Protein AF-A0A819AYQ6-F1 (afdb_monomer_lite)

Secondary structure (DSSP, 8-state):
--TTTTHHHH-----HHHHT-HHHHHHHHHTT------S---TTS-EEEEE-S--TT-HHHIIIIISSTT-HHHHSTT-EEEEEE-GGGGSSHHHHHHHHHHT-EE-SHHHHHHHHSSTT-S-EEEEEE---SPPPP----SS--HHHHHHHHHHHHHHHHHHHHHHGGGGT-TTPPP---

Radius of gyration: 17.58 Å; chains: 1; bounding box: 39×41×49 Å

Structure (mmCIF, N/CA/C/O backbone):
data_AF-A0A819AYQ6-F1
#
_entry.id   AF-A0A819AYQ6-F1
#
loop_
_atom_site.group_PDB
_atom_site.id
_atom_site.type_symbol
_atom_site.label_atom_id
_atom_site.label_alt_id
_atom_site.label_comp_id
_atom_site.label_asym_id
_atom_site.label_entity_id
_atom_site.label_seq_id
_atom_site.pdbx_PDB_ins_code
_atom_site.Cartn_x
_atom_site.Cartn_y
_atom_site.Cartn_z
_atom_site.occupancy
_atom_site.B_iso_or_equiv
_atom_site.auth_seq_id
_atom_site.auth_comp_id
_atom_site.auth_asym_id
_atom_site.auth_atom_id
_atom_site.pdbx_PDB_model_num
ATOM 1 N N . MET A 1 1 ? 21.858 -0.4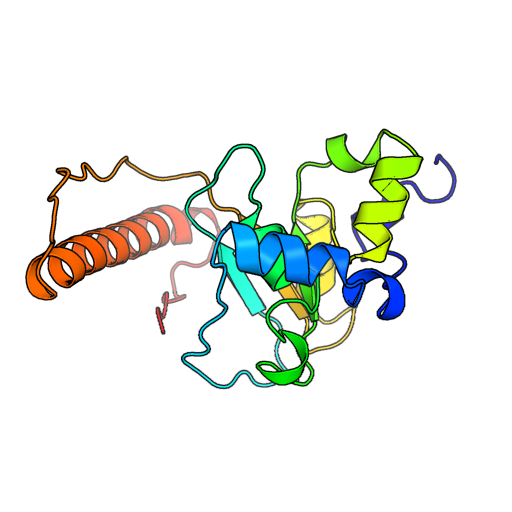97 -13.873 1.00 58.59 1 MET A N 1
ATOM 2 C CA . MET A 1 1 ? 21.283 0.725 -13.276 1.00 58.59 1 MET A CA 1
ATOM 3 C C . MET A 1 1 ? 21.001 1.820 -14.306 1.00 58.59 1 MET A C 1
ATOM 5 O O . MET A 1 1 ? 19.911 2.360 -14.274 1.00 58.59 1 MET A O 1
ATOM 9 N N . TYR A 1 2 ? 21.902 2.125 -15.256 1.00 60.34 2 TYR A N 1
ATOM 10 C CA . TYR A 1 2 ? 21.609 3.118 -16.313 1.00 60.34 2 TYR A CA 1
ATOM 11 C C . TYR A 1 2 ? 20.626 2.602 -17.386 1.00 60.34 2 TYR A C 1
ATOM 13 O O . TYR A 1 2 ? 19.772 3.347 -17.853 1.00 60.34 2 TYR A O 1
ATOM 21 N N . ILE A 1 3 ? 20.716 1.308 -17.726 1.00 66.00 3 ILE A N 1
ATOM 22 C CA . ILE A 1 3 ? 19.913 0.660 -18.782 1.00 66.00 3 ILE A CA 1
ATOM 23 C C . ILE A 1 3 ? 18.424 0.532 -18.406 1.00 66.00 3 ILE A C 1
ATOM 25 O O . ILE A 1 3 ? 17.574 0.588 -19.285 1.00 66.00 3 ILE A O 1
ATOM 29 N N . ASP A 1 4 ? 18.086 0.415 -17.116 1.00 79.31 4 ASP A N 1
ATOM 30 C CA . ASP A 1 4 ? 16.704 0.217 -16.642 1.00 79.31 4 ASP A CA 1
ATOM 31 C C . ASP A 1 4 ? 16.285 1.264 -15.583 1.00 79.31 4 ASP A C 1
ATOM 33 O O . ASP A 1 4 ? 15.459 1.022 -14.703 1.00 79.31 4 ASP A O 1
ATOM 37 N N . ARG A 1 5 ? 16.845 2.478 -15.664 1.00 74.25 5 ARG A N 1
ATOM 38 C CA . ARG A 1 5 ? 16.583 3.563 -14.696 1.00 74.25 5 ARG A CA 1
ATOM 39 C C . ARG A 1 5 ? 15.096 3.907 -14.517 1.00 74.25 5 ARG A C 1
ATOM 41 O O . ARG A 1 5 ? 14.712 4.417 -13.474 1.00 74.25 5 ARG A O 1
ATOM 48 N N . TYR A 1 6 ? 14.276 3.600 -15.521 1.00 81.81 6 TYR A N 1
ATOM 49 C CA . TYR A 1 6 ? 12.834 3.846 -15.532 1.00 81.81 6 TYR A CA 1
ATOM 50 C C . TYR A 1 6 ? 11.995 2.686 -14.980 1.00 81.81 6 TYR A C 1
ATOM 52 O O . TYR A 1 6 ? 10.796 2.856 -14.784 1.00 81.81 6 TYR A O 1
ATOM 60 N N . THR A 1 7 ? 12.589 1.523 -14.690 1.00 86.38 7 THR A N 1
ATOM 61 C CA . THR A 1 7 ? 11.863 0.366 -14.135 1.00 86.38 7 THR A CA 1
ATOM 62 C C . THR A 1 7 ? 11.066 0.699 -12.867 1.00 86.38 7 THR A C 1
ATOM 64 O O . THR A 1 7 ? 9.914 0.280 -12.791 1.00 86.38 7 THR A O 1
ATOM 67 N N . PRO A 1 8 ? 11.580 1.496 -11.903 1.00 88.75 8 PRO A N 1
ATOM 68 C CA . PRO A 1 8 ? 10.805 1.861 -10.716 1.00 88.75 8 PRO A CA 1
ATOM 69 C C . PRO A 1 8 ? 9.523 2.645 -11.006 1.00 88.75 8 PRO A C 1
ATOM 71 O O . PRO A 1 8 ? 8.642 2.689 -10.158 1.00 88.75 8 PRO A O 1
ATOM 74 N N . VAL A 1 9 ? 9.410 3.278 -12.175 1.00 90.12 9 VAL A N 1
ATOM 75 C CA . VAL A 1 9 ? 8.248 4.098 -12.543 1.00 90.12 9 VAL A CA 1
ATOM 76 C C . VAL A 1 9 ? 7.129 3.255 -13.163 1.00 90.12 9 VAL A C 1
ATOM 78 O O . VAL A 1 9 ? 5.969 3.638 -13.117 1.00 90.12 9 VAL A O 1
ATOM 81 N N . ARG A 1 10 ? 7.446 2.083 -13.725 1.00 87.44 10 ARG A N 1
ATOM 82 C CA . ARG A 1 10 ? 6.497 1.278 -14.516 1.00 87.44 10 ARG A CA 1
ATOM 83 C C . ARG A 1 10 ? 6.132 -0.071 -13.898 1.00 87.44 10 ARG A C 1
ATOM 85 O O . ARG A 1 10 ? 5.523 -0.903 -14.566 1.00 87.44 10 ARG A O 1
ATOM 92 N N . GLY A 1 11 ? 6.508 -0.308 -12.648 1.00 75.12 11 GLY A N 1
ATOM 93 C CA . GLY A 1 11 ? 6.370 -1.629 -12.041 1.00 75.12 11 GLY A CA 1
ATOM 94 C C . GLY A 1 11 ? 7.497 -2.553 -12.470 1.00 75.12 11 GLY A C 1
ATOM 95 O O . GLY A 1 11 ? 7.799 -2.713 -13.652 1.00 75.12 11 GLY A O 1
ATOM 96 N N . GLY A 1 12 ? 8.169 -3.115 -11.470 1.00 75.19 12 GLY A N 1
ATOM 97 C CA . GLY A 1 12 ? 9.360 -3.928 -11.653 1.00 75.19 12 GLY A CA 1
ATOM 98 C C . GLY A 1 12 ? 9.097 -5.429 -11.769 1.00 75.19 12 GLY A C 1
ATOM 99 O O . GLY A 1 12 ? 8.097 -5.899 -12.309 1.00 75.19 12 GLY A O 1
ATOM 100 N N . ARG A 1 13 ? 10.065 -6.197 -11.265 1.00 82.56 13 ARG A N 1
ATOM 101 C CA . ARG A 1 13 ? 10.210 -7.649 -11.434 1.00 82.56 13 ARG A CA 1
ATOM 102 C C . ARG A 1 13 ? 9.377 -8.447 -10.429 1.00 82.56 13 ARG A C 1
ATOM 104 O O . ARG A 1 13 ? 9.932 -9.236 -9.670 1.00 82.56 13 ARG A O 1
ATOM 111 N N . TRP A 1 14 ? 8.065 -8.232 -10.427 1.00 89.94 14 TRP A N 1
ATOM 112 C CA . TRP A 1 14 ? 7.124 -8.892 -9.517 1.00 89.94 14 TRP A CA 1
ATOM 113 C C . TRP A 1 14 ? 7.433 -10.384 -9.302 1.00 89.94 14 TRP A C 1
ATOM 115 O O . TRP A 1 14 ? 7.494 -11.161 -10.258 1.00 89.94 14 TRP A O 1
ATOM 125 N N . SER A 1 15 ? 7.612 -10.789 -8.042 1.00 94.56 15 SER A N 1
ATOM 126 C CA . SER A 1 15 ? 7.989 -12.152 -7.666 1.00 94.56 15 SER A CA 1
ATOM 127 C C . SER A 1 15 ? 7.116 -12.688 -6.537 1.00 94.56 15 SER A C 1
ATOM 129 O O . SER A 1 15 ? 7.381 -12.460 -5.355 1.00 94.56 15 SER A O 1
ATOM 131 N N . ASP A 1 16 ? 6.112 -13.497 -6.884 1.00 93.50 16 ASP A N 1
ATOM 132 C CA . ASP A 1 16 ? 5.221 -14.118 -5.893 1.00 93.50 16 ASP A CA 1
ATOM 133 C C . ASP A 1 16 ? 5.974 -14.985 -4.879 1.00 93.50 16 ASP A C 1
ATOM 135 O O . ASP A 1 16 ? 5.594 -15.061 -3.711 1.00 93.50 16 ASP A O 1
ATOM 139 N N . ARG A 1 17 ? 7.086 -15.603 -5.292 1.00 95.31 17 ARG A N 1
ATOM 140 C CA . ARG A 1 17 ? 7.924 -16.401 -4.392 1.00 95.31 17 ARG A CA 1
ATOM 141 C C . ARG A 1 17 ? 8.542 -15.545 -3.288 1.00 95.31 17 ARG A C 1
ATOM 143 O O . ARG A 1 17 ? 8.541 -15.966 -2.135 1.00 95.31 17 ARG A O 1
ATOM 150 N N . LEU A 1 18 ? 9.074 -14.368 -3.629 1.00 95.50 18 LEU A N 1
ATOM 151 C CA . LEU A 1 18 ? 9.678 -13.473 -2.639 1.00 95.50 18 LEU A CA 1
ATOM 152 C C . LEU A 1 18 ? 8.620 -12.881 -1.710 1.00 95.50 18 LEU A C 1
ATOM 154 O O . LEU A 1 18 ? 8.851 -12.801 -0.506 1.00 95.50 18 LEU A O 1
ATOM 158 N N . ARG A 1 19 ? 7.439 -12.553 -2.239 1.00 96.06 19 ARG A N 1
ATOM 159 C CA . ARG A 1 19 ? 6.309 -12.032 -1.455 1.00 96.06 19 ARG A CA 1
ATOM 160 C C . ARG A 1 19 ? 5.748 -13.048 -0.448 1.00 96.06 19 ARG A C 1
ATOM 162 O O . ARG A 1 19 ? 5.170 -12.640 0.554 1.00 96.06 19 ARG A O 1
ATOM 169 N N . ARG A 1 20 ? 5.945 -14.355 -0.671 1.00 97.06 20 ARG A N 1
ATOM 170 C CA . ARG A 1 20 ? 5.463 -15.461 0.189 1.00 97.06 20 ARG A CA 1
ATOM 171 C C . ARG A 1 20 ? 6.516 -16.040 1.149 1.00 97.06 20 ARG A C 1
ATOM 173 O O . ARG A 1 20 ? 6.277 -17.087 1.745 1.00 97.06 20 ARG A O 1
ATOM 180 N N . LEU A 1 21 ? 7.686 -15.412 1.302 1.00 97.44 21 LEU A N 1
ATOM 181 C CA . LEU A 1 21 ? 8.705 -15.900 2.240 1.00 97.44 21 LEU A CA 1
ATOM 182 C C . LEU A 1 21 ? 8.208 -15.864 3.695 1.00 97.44 21 LEU A C 1
ATOM 184 O O . LEU A 1 21 ? 7.598 -14.892 4.133 1.00 97.44 21 LEU A O 1
ATOM 188 N N . SER A 1 22 ? 8.549 -16.898 4.469 1.00 96.94 22 SER A N 1
ATOM 189 C CA . SER A 1 22 ? 8.114 -17.059 5.867 1.00 96.94 22 SER A CA 1
ATOM 190 C C . SER A 1 22 ? 8.598 -15.950 6.804 1.00 96.94 22 SER A C 1
ATOM 192 O O . SER A 1 22 ? 7.954 -15.683 7.818 1.00 96.94 22 SER A O 1
ATOM 194 N N . ILE A 1 23 ? 9.695 -15.267 6.458 1.00 96.31 23 ILE A N 1
ATOM 195 C CA . ILE A 1 23 ? 10.196 -14.107 7.207 1.00 96.31 23 ILE A CA 1
ATOM 196 C C . ILE A 1 23 ? 9.121 -13.018 7.345 1.00 96.31 23 ILE A C 1
ATOM 198 O O . ILE A 1 23 ? 9.005 -12.411 8.406 1.00 96.31 23 ILE A O 1
ATOM 202 N N . TRP A 1 24 ? 8.271 -12.827 6.331 1.00 96.25 24 TRP A N 1
ATOM 203 C CA . TRP A 1 24 ? 7.199 -11.833 6.376 1.00 96.25 24 TRP A CA 1
ATOM 204 C C . TRP A 1 24 ? 6.101 -12.218 7.365 1.00 96.25 24 TRP A C 1
ATOM 206 O O . TRP A 1 24 ? 5.622 -11.366 8.106 1.00 96.25 24 TRP A O 1
ATOM 216 N N . THR A 1 25 ? 5.760 -13.506 7.453 1.00 95.38 25 THR A N 1
ATOM 217 C CA . THR A 1 25 ? 4.821 -14.021 8.461 1.00 95.38 25 THR A CA 1
ATOM 218 C C . THR A 1 25 ? 5.370 -13.845 9.877 1.00 95.38 25 THR A C 1
ATOM 220 O O . THR A 1 25 ? 4.626 -13.461 10.775 1.00 95.38 25 THR A O 1
ATOM 223 N N . ILE A 1 26 ? 6.676 -14.057 10.084 1.00 96.44 26 ILE A N 1
ATOM 224 C CA . ILE A 1 26 ? 7.326 -13.814 11.383 1.00 96.44 26 ILE A CA 1
ATOM 225 C C . ILE A 1 26 ? 7.195 -12.337 11.778 1.00 96.44 26 ILE A C 1
ATOM 227 O O . ILE A 1 26 ? 6.768 -12.041 12.893 1.00 96.44 26 ILE A O 1
ATOM 231 N N . VAL A 1 27 ? 7.503 -11.412 10.862 1.00 94.75 27 VAL A N 1
ATOM 232 C CA . VAL A 1 27 ? 7.378 -9.965 11.111 1.00 94.75 27 VAL A CA 1
ATOM 233 C C . VAL A 1 27 ? 5.921 -9.570 11.374 1.00 94.75 27 VAL A C 1
ATOM 235 O O . VAL A 1 27 ? 5.655 -8.824 12.316 1.00 94.75 27 VAL A O 1
ATOM 238 N N . SER A 1 28 ? 4.976 -10.105 10.595 1.00 94.94 28 SER A N 1
ATOM 239 C CA . SER A 1 28 ? 3.541 -9.855 10.775 1.00 94.94 28 SER A CA 1
ATOM 240 C C . SER A 1 28 ? 3.053 -10.292 12.156 1.00 94.94 28 SER A C 1
ATOM 242 O O . SER A 1 28 ? 2.308 -9.557 12.796 1.00 94.94 28 SER A O 1
ATOM 244 N N . ASN A 1 29 ? 3.505 -11.450 12.643 1.00 95.06 29 ASN A N 1
ATOM 245 C CA . ASN A 1 29 ? 3.136 -11.964 13.962 1.00 95.06 29 ASN A CA 1
ATOM 246 C C . ASN A 1 29 ? 3.808 -11.196 15.108 1.00 95.06 29 ASN A C 1
ATOM 248 O O . ASN A 1 29 ? 3.213 -11.060 16.173 1.00 95.06 29 ASN A O 1
ATOM 252 N N . TYR A 1 30 ? 5.033 -10.700 14.902 1.00 94.06 30 TYR A N 1
ATOM 253 C CA . TYR A 1 30 ? 5.755 -9.914 15.904 1.00 94.06 30 TYR A CA 1
ATOM 254 C C . TYR A 1 30 ? 5.119 -8.533 16.140 1.00 94.06 30 TYR A C 1
ATOM 256 O O . TYR A 1 30 ? 5.037 -8.095 17.284 1.00 94.06 30 TYR A O 1
ATOM 264 N N . PHE A 1 31 ? 4.649 -7.861 15.079 1.00 90.50 31 PHE A N 1
ATOM 265 C CA . PHE A 1 31 ? 3.988 -6.543 15.140 1.00 90.50 31 PHE A CA 1
ATOM 266 C C . PHE A 1 31 ? 2.444 -6.604 15.098 1.00 90.50 31 PHE A C 1
ATOM 268 O O . PHE A 1 31 ? 1.797 -5.618 14.751 1.00 90.50 31 PHE A O 1
ATOM 275 N N . PRO A 1 32 ? 1.848 -7.721 15.536 1.00 91.69 32 PRO A N 1
ATOM 276 C CA . PRO A 1 32 ? 0.484 -8.188 15.203 1.00 91.69 32 PRO A CA 1
ATOM 277 C C . PRO A 1 32 ? -0.232 -7.508 14.014 1.00 91.69 32 PRO A C 1
ATOM 279 O O . PRO A 1 32 ? -1.377 -7.067 14.129 1.00 91.69 32 PRO A O 1
ATOM 282 N N . ILE A 1 33 ? 0.422 -7.433 12.852 1.00 93.25 33 ILE A N 1
ATOM 283 C CA . ILE A 1 33 ? -0.117 -6.752 11.669 1.00 93.25 33 ILE A CA 1
ATOM 284 C C . ILE A 1 33 ? -1.246 -7.596 11.076 1.00 93.25 33 ILE A C 1
ATOM 286 O O . ILE A 1 33 ? -1.091 -8.798 10.849 1.00 93.25 33 ILE A O 1
ATOM 290 N N . LYS A 1 34 ? -2.383 -6.949 10.807 1.00 93.44 34 LYS A N 1
ATOM 291 C CA . LYS A 1 34 ? -3.552 -7.544 10.155 1.00 93.44 34 LYS A CA 1
ATOM 292 C C . LYS A 1 34 ? -4.009 -6.652 9.005 1.00 93.44 34 LYS A C 1
ATOM 294 O O . LYS A 1 34 ? -3.907 -5.429 9.089 1.00 93.44 34 LYS A O 1
ATOM 299 N N . LEU A 1 35 ? -4.545 -7.278 7.963 1.00 94.94 35 LEU A N 1
ATOM 300 C CA . LEU A 1 35 ? -5.279 -6.610 6.896 1.00 94.94 35 LEU A CA 1
ATOM 301 C C . LEU A 1 35 ? -6.742 -7.030 7.008 1.00 94.94 35 LEU A C 1
ATOM 303 O O . LEU A 1 35 ? -7.061 -8.208 6.862 1.00 94.94 35 LEU A O 1
ATOM 307 N N . ILE A 1 36 ? -7.611 -6.074 7.324 1.00 94.38 36 ILE A N 1
ATOM 308 C CA . ILE A 1 36 ? -9.052 -6.299 7.441 1.00 94.38 36 ILE A CA 1
ATOM 309 C C . ILE A 1 36 ? -9.685 -5.732 6.180 1.00 94.38 36 ILE A C 1
ATOM 311 O O . ILE A 1 36 ? -9.539 -4.549 5.886 1.00 94.38 36 ILE A O 1
ATOM 315 N N . LYS A 1 37 ? -10.354 -6.595 5.421 1.00 93.94 37 LYS A N 1
ATOM 316 C CA . LYS A 1 37 ? -11.126 -6.188 4.254 1.00 93.94 37 LYS A CA 1
ATOM 317 C C . LYS A 1 37 ? -12.511 -5.743 4.704 1.00 93.94 37 LYS A C 1
ATOM 319 O O . LYS A 1 37 ? -13.201 -6.511 5.371 1.00 93.94 37 LYS A O 1
ATOM 324 N N . THR A 1 38 ? -12.893 -4.535 4.313 1.00 92.81 38 THR A N 1
ATOM 325 C CA . THR A 1 38 ? -14.232 -3.982 4.538 1.00 92.81 38 THR A CA 1
ATOM 326 C C . THR A 1 38 ? -15.128 -4.176 3.321 1.00 92.81 38 THR A C 1
ATOM 328 O O . THR A 1 38 ? -16.283 -4.537 3.486 1.00 92.81 38 THR A O 1
ATOM 331 N N . GLU A 1 39 ? -14.573 -4.044 2.113 1.00 92.06 39 GLU A N 1
ATOM 332 C CA . GLU A 1 39 ? -15.341 -4.043 0.866 1.00 92.06 39 GLU A CA 1
ATOM 333 C C . GLU A 1 39 ? -14.692 -4.864 -0.251 1.00 92.06 39 GLU A C 1
ATOM 335 O O . GLU A 1 39 ? -13.470 -5.064 -0.299 1.00 92.06 39 GLU A O 1
ATOM 340 N N . ASP A 1 40 ? -15.531 -5.341 -1.170 1.00 94.88 40 ASP A N 1
ATOM 341 C CA . ASP A 1 40 ? -15.103 -5.970 -2.418 1.00 94.88 40 ASP A CA 1
ATOM 342 C C . ASP A 1 40 ? -14.657 -4.919 -3.441 1.00 94.88 40 ASP A C 1
ATOM 344 O O . ASP A 1 40 ? -15.280 -3.873 -3.611 1.00 94.88 40 ASP A O 1
ATOM 348 N N . LEU A 1 41 ? -13.580 -5.219 -4.172 1.00 94.81 41 LEU A N 1
ATOM 349 C CA . LEU A 1 41 ? -13.060 -4.352 -5.228 1.00 94.81 41 LEU A CA 1
ATOM 350 C C . LEU A 1 41 ? -13.189 -5.038 -6.587 1.00 94.81 41 LEU A C 1
ATOM 352 O O . LEU A 1 41 ? -12.844 -6.209 -6.738 1.00 94.81 41 LEU A O 1
ATOM 356 N N . ASP A 1 42 ? -13.666 -4.287 -7.577 1.00 95.50 42 ASP A N 1
ATOM 357 C CA . ASP A 1 42 ? -13.800 -4.720 -8.965 1.00 95.50 42 ASP A CA 1
ATOM 358 C C . ASP A 1 42 ? -12.408 -4.799 -9.622 1.00 95.50 42 ASP A C 1
ATOM 360 O O . ASP A 1 42 ? -11.766 -3.763 -9.828 1.00 95.50 42 ASP A O 1
ATOM 364 N N . PRO A 1 43 ? -11.925 -5.995 -10.008 1.00 96.19 43 PRO A N 1
ATOM 365 C CA . PRO A 1 43 ? -10.608 -6.152 -10.620 1.00 96.19 43 PRO A CA 1
ATOM 366 C C . PRO A 1 43 ? -10.495 -5.496 -12.004 1.00 96.19 43 PRO A C 1
ATOM 368 O O . PRO A 1 43 ? -9.397 -5.402 -12.545 1.00 96.19 43 PRO A O 1
ATOM 371 N N . ASN A 1 44 ? -11.598 -5.007 -12.580 1.00 95.50 44 ASN A N 1
ATOM 372 C CA . ASN A 1 44 ? -11.593 -4.259 -13.837 1.00 95.50 44 ASN A CA 1
ATOM 373 C C . ASN A 1 44 ? -11.386 -2.747 -13.634 1.00 95.50 44 ASN A C 1
ATOM 375 O O . ASN A 1 44 ? -11.410 -1.977 -14.597 1.00 95.50 44 ASN A O 1
ATOM 379 N N . ARG A 1 45 ? -11.170 -2.295 -12.393 1.00 93.44 45 ARG A N 1
ATOM 380 C CA . ARG A 1 45 ? -10.901 -0.891 -12.058 1.00 93.44 45 ARG A CA 1
ATOM 381 C C . ARG A 1 45 ? -9.505 -0.721 -11.475 1.00 93.44 45 ARG A C 1
ATOM 383 O O . ARG A 1 45 ? -8.903 -1.659 -10.960 1.00 93.44 45 ARG A O 1
ATOM 390 N N . ASN A 1 46 ? -8.991 0.499 -11.586 1.00 94.12 46 ASN A N 1
ATOM 391 C CA . ASN A 1 46 ? -7.744 0.903 -10.951 1.00 94.12 46 ASN A CA 1
ATOM 392 C C . ASN A 1 46 ? -8.055 1.795 -9.747 1.00 94.12 46 ASN A C 1
ATOM 394 O O . ASN A 1 46 ? -8.997 2.587 -9.781 1.00 94.12 46 ASN A O 1
ATOM 398 N N . TYR A 1 47 ? -7.247 1.671 -8.701 1.00 94.25 47 TYR A N 1
ATOM 399 C CA . TYR A 1 47 ? -7.488 2.259 -7.391 1.00 94.25 47 TYR A CA 1
ATOM 400 C C . TYR A 1 47 ? -6.282 3.058 -6.909 1.00 94.25 47 TYR A C 1
ATOM 402 O O . TYR A 1 47 ? -5.133 2.753 -7.235 1.00 94.25 47 TYR A O 1
ATOM 410 N N . ILE A 1 48 ? -6.553 4.052 -6.068 1.00 91.62 48 ILE A N 1
ATOM 411 C CA . ILE A 1 48 ? -5.550 4.673 -5.207 1.00 91.62 48 ILE A CA 1
ATOM 412 C C . ILE A 1 48 ? -5.883 4.253 -3.782 1.00 91.62 48 ILE A C 1
ATOM 414 O O . ILE A 1 48 ? -6.987 4.509 -3.310 1.00 91.62 48 ILE A O 1
ATOM 418 N N . PHE A 1 49 ? -4.939 3.619 -3.098 1.00 92.25 49 PHE A N 1
ATOM 419 C CA . PHE A 1 49 ? -5.049 3.328 -1.674 1.00 92.25 49 PHE A CA 1
ATOM 420 C C . PHE A 1 49 ? -4.254 4.367 -0.894 1.00 92.25 49 PHE A C 1
ATOM 422 O O . PHE A 1 49 ? -3.048 4.515 -1.092 1.00 92.25 49 PHE A O 1
ATOM 429 N N . GLY A 1 50 ? -4.921 5.078 0.009 1.00 88.88 50 GLY A N 1
ATOM 430 C CA . GLY A 1 50 ? -4.248 5.901 1.007 1.00 88.88 50 GLY A CA 1
ATOM 431 C C . GLY A 1 50 ? -3.817 5.044 2.194 1.00 88.88 50 GLY A C 1
ATOM 432 O O . GLY A 1 50 ? -4.603 4.246 2.695 1.00 88.88 50 GLY A O 1
ATOM 433 N N . TYR A 1 51 ? -2.579 5.210 2.660 1.00 87.31 51 TYR A N 1
ATOM 434 C CA . TYR A 1 51 ? -2.106 4.601 3.904 1.00 87.31 51 TYR A CA 1
ATOM 435 C C . TYR A 1 51 ? -1.668 5.674 4.905 1.00 87.31 51 TYR A C 1
ATOM 437 O O . TYR A 1 51 ? -0.903 6.586 4.573 1.00 87.31 51 TYR A O 1
ATOM 445 N N . HIS A 1 52 ? -2.119 5.530 6.150 1.00 82.56 52 HIS A N 1
ATOM 446 C CA . HIS A 1 52 ? -1.791 6.392 7.282 1.00 82.56 52 HIS A CA 1
ATOM 447 C C . HIS A 1 52 ? -1.825 5.561 8.584 1.00 82.56 52 HIS A C 1
ATOM 449 O O . HIS A 1 52 ? -2.651 4.653 8.673 1.00 82.56 52 HIS A O 1
ATOM 455 N N . PRO A 1 53 ? -0.974 5.835 9.596 1.00 74.75 53 PRO A N 1
ATOM 456 C CA . PRO A 1 53 ? 0.035 6.898 9.682 1.00 74.75 53 PRO A CA 1
ATOM 457 C C . PRO A 1 53 ? 1.347 6.601 8.942 1.00 74.75 53 PRO A C 1
ATOM 459 O O . PRO A 1 53 ? 1.768 5.454 8.797 1.00 74.75 53 PRO A O 1
ATOM 462 N N . HIS A 1 54 ? 2.038 7.660 8.509 1.00 70.81 54 HIS A N 1
ATOM 463 C CA . HIS A 1 54 ? 3.380 7.568 7.929 1.00 70.81 54 HIS A CA 1
ATOM 464 C C . HIS A 1 54 ? 4.434 7.391 9.043 1.00 70.81 54 HIS A C 1
ATOM 466 O O . HIS A 1 54 ? 4.874 8.361 9.656 1.00 70.81 54 HIS A O 1
ATOM 472 N N . GLY A 1 55 ? 4.859 6.154 9.316 1.00 65.50 55 GLY A N 1
ATOM 473 C CA . GLY A 1 55 ? 6.026 5.872 10.169 1.00 65.50 55 GLY A CA 1
ATOM 474 C C . GLY A 1 55 ? 7.339 5.868 9.376 1.00 65.50 55 GLY A C 1
ATOM 475 O O . GLY A 1 55 ? 7.319 5.634 8.174 1.00 65.50 55 GLY A O 1
ATOM 476 N N . THR A 1 56 ? 8.495 6.048 10.026 1.00 56.19 56 THR A N 1
ATOM 477 C CA . THR A 1 56 ? 9.821 6.109 9.361 1.00 56.19 56 THR A CA 1
ATOM 478 C C . THR A 1 56 ? 10.146 4.885 8.492 1.00 56.19 56 THR A C 1
ATOM 480 O O . THR A 1 56 ? 10.859 5.019 7.505 1.00 56.19 56 THR A O 1
ATOM 483 N N . ALA A 1 57 ? 9.617 3.704 8.833 1.00 59.66 57 ALA A N 1
ATOM 484 C CA . ALA A 1 57 ? 9.840 2.459 8.088 1.00 59.66 57 ALA A CA 1
ATOM 485 C C . ALA A 1 57 ? 8.565 1.857 7.462 1.00 59.66 57 ALA A C 1
ATOM 487 O O . ALA A 1 57 ? 8.642 0.813 6.825 1.00 59.66 57 ALA A O 1
ATOM 488 N N . THR A 1 58 ? 7.387 2.472 7.660 1.00 78.06 58 THR A N 1
ATOM 489 C CA . THR A 1 58 ? 6.078 2.009 7.137 1.00 78.06 58 THR A CA 1
ATOM 490 C C . THR A 1 58 ? 5.862 0.482 7.157 1.00 78.06 58 THR A C 1
ATOM 492 O O . THR A 1 58 ? 5.298 -0.081 6.224 1.00 78.06 58 THR A O 1
ATOM 495 N N . VAL A 1 59 ? 6.310 -0.209 8.217 1.00 88.19 59 VAL A N 1
ATOM 496 C CA . VAL A 1 59 ? 6.350 -1.688 8.268 1.00 88.19 59 VAL A CA 1
ATOM 497 C C . VAL A 1 59 ? 4.975 -2.305 7.998 1.00 88.19 59 VAL A C 1
ATOM 499 O O . VAL A 1 59 ? 4.885 -3.274 7.252 1.00 88.19 59 VAL A O 1
ATOM 502 N N . GLY A 1 60 ? 3.902 -1.708 8.529 1.00 90.12 60 GLY A N 1
ATOM 503 C CA . GLY A 1 60 ? 2.526 -2.134 8.254 1.00 90.12 60 GLY A CA 1
ATOM 504 C C . GLY A 1 60 ? 2.163 -2.085 6.767 1.00 90.12 60 GLY A C 1
ATOM 505 O O . GLY A 1 60 ? 1.640 -3.062 6.237 1.00 90.12 60 GLY A O 1
ATOM 506 N N . ALA A 1 61 ? 2.503 -0.994 6.073 1.00 92.00 61 ALA A N 1
ATOM 507 C CA . ALA A 1 61 ? 2.277 -0.868 4.633 1.00 92.00 61 ALA A CA 1
ATOM 508 C C . ALA A 1 61 ? 3.113 -1.884 3.845 1.00 92.00 61 ALA A C 1
ATOM 510 O O . ALA A 1 61 ? 2.589 -2.561 2.965 1.00 92.00 61 ALA A O 1
ATOM 511 N N . GLY A 1 62 ? 4.393 -2.039 4.193 1.00 93.12 62 GLY A N 1
ATOM 512 C CA . GLY A 1 62 ? 5.261 -3.030 3.562 1.00 93.12 62 GLY A CA 1
ATOM 513 C C . GLY A 1 62 ? 4.696 -4.444 3.703 1.00 93.12 62 GLY A C 1
ATOM 514 O O . GLY A 1 62 ? 4.471 -5.126 2.710 1.00 93.12 62 GLY A O 1
ATOM 515 N N . ILE A 1 63 ? 4.375 -4.874 4.922 1.00 95.12 63 ILE A N 1
ATOM 516 C CA . ILE A 1 63 ? 3.834 -6.216 5.161 1.00 95.12 63 ILE A CA 1
ATOM 517 C C . ILE A 1 63 ? 2.502 -6.433 4.431 1.00 95.12 63 ILE A C 1
ATOM 519 O O . ILE A 1 63 ? 2.349 -7.467 3.781 1.00 95.12 63 ILE A O 1
ATOM 523 N N . ASN A 1 64 ? 1.583 -5.464 4.458 1.00 95.56 64 ASN A N 1
ATOM 524 C CA . ASN A 1 64 ? 0.264 -5.617 3.838 1.00 95.56 64 ASN A CA 1
ATOM 525 C C . ASN A 1 64 ? 0.267 -5.545 2.306 1.00 95.56 64 ASN A C 1
ATOM 527 O O . ASN A 1 64 ? -0.510 -6.254 1.674 1.00 95.56 64 ASN A O 1
ATOM 531 N N . PHE A 1 65 ? 1.103 -4.695 1.704 1.00 95.12 65 PHE A N 1
ATOM 532 C CA . PHE A 1 65 ? 1.014 -4.395 0.270 1.00 95.12 65 PHE A CA 1
ATOM 533 C C . PHE A 1 65 ? 2.181 -4.949 -0.547 1.00 95.12 65 PHE A C 1
ATOM 535 O O . PHE A 1 65 ? 2.006 -5.244 -1.724 1.00 95.12 65 PHE A O 1
ATOM 542 N N . LEU A 1 66 ? 3.355 -5.149 0.055 1.00 94.81 66 LEU A N 1
ATOM 543 C CA . LEU A 1 66 ? 4.509 -5.731 -0.636 1.00 94.81 66 LEU A CA 1
ATOM 544 C C . LEU A 1 66 ? 4.601 -7.247 -0.471 1.00 94.81 66 LEU A C 1
ATOM 546 O O . LEU A 1 66 ? 5.294 -7.903 -1.241 1.00 94.81 66 LEU A O 1
ATOM 550 N N . THR A 1 67 ? 3.920 -7.834 0.513 1.00 96.00 67 THR A N 1
ATOM 551 C CA . THR A 1 67 ? 4.040 -9.266 0.823 1.00 96.00 67 THR A CA 1
ATOM 552 C C . THR A 1 67 ? 2.683 -9.961 0.831 1.00 96.00 67 THR A C 1
ATOM 554 O O . THR A 1 67 ? 1.640 -9.340 0.659 1.00 96.00 67 THR A O 1
ATOM 557 N N . GLU A 1 68 ? 2.697 -11.277 1.011 1.00 97.00 68 GLU A N 1
ATOM 558 C CA . GLU A 1 68 ? 1.496 -12.102 1.165 1.00 97.00 68 GLU A CA 1
ATOM 559 C C . GLU A 1 68 ? 1.263 -12.524 2.625 1.00 97.00 68 GLU A C 1
ATOM 561 O O . GLU A 1 68 ? 0.415 -13.374 2.886 1.00 97.00 68 GLU A O 1
ATOM 566 N N . ALA A 1 69 ? 1.995 -11.947 3.587 1.00 97.12 69 ALA A N 1
ATOM 567 C CA . ALA A 1 69 ? 1.912 -12.332 4.999 1.00 97.12 69 ALA A CA 1
ATOM 568 C C . ALA A 1 69 ? 0.525 -12.109 5.621 1.00 97.12 69 ALA A C 1
ATOM 570 O O . ALA A 1 69 ? 0.147 -12.835 6.537 1.00 97.12 69 ALA A O 1
ATOM 571 N N . THR A 1 70 ? 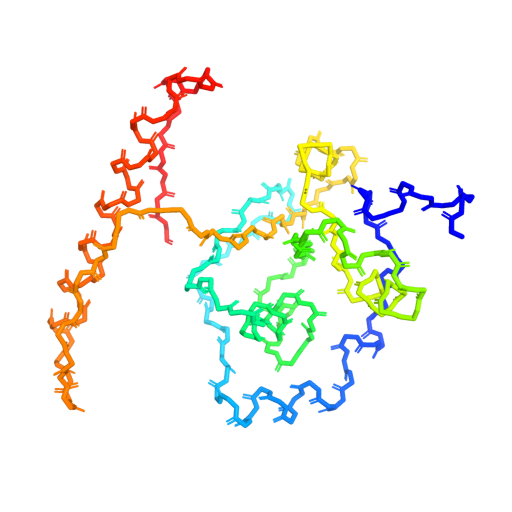-0.232 -11.143 5.100 1.00 96.62 70 THR A N 1
ATOM 572 C CA . THR A 1 70 ? -1.619 -10.851 5.493 1.00 96.62 70 THR A CA 1
ATOM 573 C C . THR A 1 70 ? -2.623 -11.177 4.386 1.00 96.62 70 THR A C 1
ATOM 575 O O . THR A 1 70 ? -3.733 -10.655 4.368 1.00 96.62 70 THR A O 1
ATOM 578 N N . TYR A 1 71 ? -2.251 -12.089 3.480 1.00 96.75 71 TYR A N 1
ATOM 579 C CA . TYR A 1 71 ? -3.141 -12.687 2.480 1.00 96.75 71 TYR A CA 1
ATOM 580 C C . TYR A 1 71 ? -3.771 -11.695 1.490 1.00 96.75 71 TYR A C 1
ATOM 582 O O . TYR A 1 71 ? -4.885 -11.929 1.019 1.00 96.75 71 TYR A O 1
ATOM 590 N N . PHE A 1 72 ? -3.062 -10.618 1.126 1.00 97.12 72 PHE A N 1
ATOM 591 C CA . PHE A 1 72 ? -3.587 -9.567 0.245 1.00 97.12 72 PHE A CA 1
ATOM 592 C C . PHE A 1 72 ? -4.271 -10.122 -1.012 1.00 97.12 72 PHE A C 1
ATOM 594 O O . PHE A 1 72 ? -5.440 -9.833 -1.246 1.00 97.12 72 PHE A O 1
ATOM 601 N N . SER A 1 73 ? -3.587 -10.976 -1.786 1.00 96.38 73 SER A N 1
ATOM 602 C CA . SER A 1 73 ? -4.140 -11.513 -3.043 1.00 96.38 73 SER A CA 1
ATOM 603 C C . SER A 1 73 ? -5.358 -12.425 -2.840 1.00 96.38 73 SER A C 1
ATOM 605 O O . SER A 1 73 ? -6.106 -12.666 -3.782 1.00 96.38 73 SER A O 1
ATOM 607 N N . THR A 1 74 ? -5.546 -12.964 -1.631 1.00 97.06 74 THR A N 1
ATOM 608 C CA . THR A 1 74 ? -6.734 -13.759 -1.276 1.00 97.06 74 THR A CA 1
ATOM 609 C C . THR A 1 74 ? -7.899 -12.851 -0.889 1.00 97.06 74 THR A C 1
ATOM 611 O O . THR A 1 74 ? -9.034 -13.123 -1.267 1.00 97.06 74 THR A O 1
ATOM 614 N N . LEU A 1 75 ? -7.626 -11.761 -0.165 1.00 97.25 75 LEU A N 1
ATOM 615 C CA . LEU A 1 75 ? -8.638 -10.779 0.226 1.00 97.25 75 LEU A CA 1
ATOM 616 C C . LEU A 1 75 ? -9.120 -9.953 -0.977 1.00 97.25 75 LEU A C 1
ATOM 618 O O . LEU A 1 75 ? -10.321 -9.733 -1.125 1.00 97.25 75 LEU A O 1
ATOM 622 N N . PHE A 1 76 ? -8.208 -9.547 -1.860 1.00 97.19 76 PHE A N 1
ATOM 623 C CA . PHE A 1 76 ? -8.485 -8.720 -3.036 1.00 97.19 76 PHE A CA 1
ATOM 624 C C . PHE A 1 76 ? -8.067 -9.445 -4.328 1.00 97.19 76 PHE A C 1
ATOM 626 O O . PHE A 1 76 ? -7.052 -9.100 -4.941 1.00 97.19 76 PHE A O 1
ATOM 633 N N . PRO A 1 77 ? -8.813 -10.484 -4.748 1.00 97.06 77 PRO A N 1
ATOM 634 C CA . PRO A 1 77 ? -8.466 -11.262 -5.930 1.00 97.06 77 PRO A CA 1
ATOM 635 C C . PRO A 1 77 ? -8.484 -10.389 -7.189 1.00 97.06 77 PRO A C 1
ATOM 637 O O . PRO A 1 77 ? -9.425 -9.643 -7.439 1.00 97.06 77 PRO A O 1
ATOM 640 N N . GLY A 1 78 ? -7.428 -10.490 -7.996 1.00 95.81 78 GLY A N 1
ATOM 641 C CA . GLY A 1 78 ? -7.271 -9.694 -9.218 1.00 95.81 78 GLY A CA 1
ATOM 642 C C . GLY A 1 78 ? -6.763 -8.267 -8.992 1.00 95.81 78 GLY A C 1
ATOM 643 O O . GLY A 1 78 ? -6.418 -7.607 -9.969 1.00 95.81 78 GLY A O 1
ATOM 644 N N . ILE A 1 79 ? -6.631 -7.818 -7.739 1.00 96.94 79 ILE A N 1
ATOM 645 C CA . ILE A 1 79 ? -6.024 -6.528 -7.411 1.00 96.94 79 ILE A CA 1
ATOM 646 C C . ILE A 1 79 ? -4.519 -6.690 -7.190 1.00 96.94 79 ILE A C 1
ATOM 648 O O . ILE A 1 79 ? -4.060 -7.575 -6.467 1.00 96.94 79 ILE A O 1
ATOM 652 N N . ARG A 1 80 ? -3.736 -5.804 -7.803 1.00 95.12 80 ARG A N 1
ATOM 653 C CA . ARG A 1 80 ? -2.279 -5.734 -7.695 1.00 95.12 80 ARG A CA 1
ATOM 654 C C . ARG A 1 80 ? -1.866 -4.448 -6.986 1.00 95.12 80 ARG A C 1
ATOM 656 O O . ARG A 1 80 ? -1.984 -3.377 -7.586 1.00 95.12 80 ARG A O 1
ATOM 663 N N . PRO A 1 81 ? -1.384 -4.530 -5.737 1.00 95.38 81 PRO A N 1
ATOM 664 C CA . PRO A 1 81 ? -0.898 -3.370 -5.016 1.00 95.38 81 PRO A CA 1
ATOM 665 C C . PRO A 1 81 ? 0.500 -2.979 -5.506 1.00 95.38 81 PRO A C 1
ATOM 667 O O . PRO A 1 81 ? 1.381 -3.825 -5.645 1.00 95.38 81 PRO A O 1
ATOM 670 N N . HIS A 1 82 ? 0.708 -1.683 -5.712 1.00 94.56 82 HIS A N 1
ATOM 671 C CA . HIS A 1 82 ? 2.002 -1.074 -6.008 1.00 94.56 82 HIS A CA 1
ATOM 672 C C . HIS A 1 82 ? 2.293 -0.049 -4.920 1.00 94.56 82 HIS A C 1
ATOM 674 O O . HIS A 1 82 ? 1.775 1.071 -4.965 1.00 94.56 82 HIS A O 1
ATOM 680 N N . LEU A 1 83 ? 3.072 -0.439 -3.907 1.00 93.69 83 LEU A N 1
ATOM 681 C CA . LEU A 1 83 ? 3.457 0.489 -2.846 1.00 93.69 83 LEU A CA 1
ATOM 682 C C . LEU A 1 83 ? 4.415 1.536 -3.402 1.00 93.69 83 LEU A C 1
ATOM 684 O O . LEU A 1 83 ? 5.437 1.199 -3.995 1.00 93.69 83 LEU A O 1
ATOM 688 N N . MET A 1 84 ? 4.063 2.803 -3.219 1.00 92.31 84 MET A N 1
ATOM 689 C CA . MET A 1 84 ? 4.823 3.927 -3.742 1.00 92.31 84 MET A CA 1
ATOM 690 C C . MET A 1 84 ? 5.779 4.457 -2.683 1.00 92.31 84 MET A C 1
ATOM 692 O O . MET A 1 84 ? 5.359 4.838 -1.589 1.00 92.31 84 MET A O 1
ATOM 696 N N . ALA A 1 85 ? 7.057 4.545 -3.035 1.00 88.19 85 ALA A N 1
ATOM 697 C CA . ALA A 1 85 ? 8.103 5.032 -2.151 1.00 88.19 85 ALA A CA 1
ATOM 698 C C . ALA A 1 85 ? 9.026 6.043 -2.824 1.00 88.19 85 ALA A C 1
ATOM 700 O O . ALA A 1 85 ? 9.110 6.142 -4.048 1.00 88.19 85 ALA A O 1
ATOM 701 N N . ILE A 1 86 ? 9.739 6.814 -2.006 1.00 87.44 86 ILE A N 1
ATOM 702 C CA . ILE A 1 86 ? 10.672 7.840 -2.471 1.00 87.44 86 ILE A CA 1
ATOM 703 C C . ILE A 1 86 ? 11.715 7.262 -3.438 1.00 87.44 86 ILE A C 1
ATOM 705 O O . ILE A 1 86 ? 12.278 6.191 -3.214 1.00 87.44 86 ILE A O 1
ATOM 709 N N . HIS A 1 87 ? 12.008 7.993 -4.517 1.00 85.69 87 HIS A N 1
ATOM 710 C CA . HIS A 1 87 ? 12.859 7.498 -5.607 1.00 85.69 87 HIS A CA 1
ATOM 711 C C . HIS A 1 87 ? 14.276 7.086 -5.151 1.00 85.69 87 HIS A C 1
ATOM 713 O O . HIS A 1 87 ? 14.893 6.199 -5.740 1.00 85.69 87 HIS A O 1
ATOM 719 N N . SER A 1 88 ? 14.782 7.676 -4.063 1.00 85.31 88 SER A N 1
ATOM 720 C CA . SER A 1 88 ? 16.086 7.344 -3.475 1.00 85.31 88 SER A CA 1
ATOM 721 C C . SER A 1 88 ? 16.204 5.894 -2.993 1.00 85.31 88 SER A C 1
ATOM 723 O O . SER A 1 88 ? 17.317 5.369 -2.962 1.00 85.31 88 SER A O 1
ATOM 725 N N . ASN A 1 89 ? 15.088 5.213 -2.686 1.00 85.75 89 ASN A N 1
ATOM 726 C CA . ASN A 1 89 ? 15.083 3.780 -2.350 1.00 85.75 89 ASN A CA 1
ATOM 727 C C . ASN A 1 89 ? 15.687 2.918 -3.473 1.00 85.75 89 ASN A C 1
ATOM 729 O O . ASN A 1 89 ? 16.226 1.841 -3.217 1.00 85.75 89 ASN A O 1
ATOM 733 N N . PHE A 1 90 ? 15.658 3.406 -4.717 1.00 88.06 90 PHE A N 1
ATOM 734 C CA . PHE A 1 90 ? 16.101 2.671 -5.899 1.00 88.06 90 PHE A CA 1
ATOM 735 C C . PHE A 1 90 ? 17.551 2.978 -6.317 1.00 88.06 90 PHE A C 1
ATOM 737 O O . PHE A 1 90 ? 17.986 2.511 -7.371 1.00 88.06 90 PHE A O 1
ATOM 744 N N . PHE A 1 91 ? 18.319 3.732 -5.518 1.00 88.19 91 PHE A N 1
ATOM 745 C CA . PHE A 1 91 ? 19.723 4.059 -5.826 1.00 88.19 91 PHE A CA 1
ATOM 746 C C . PHE A 1 91 ? 20.704 2.937 -5.464 1.00 88.19 91 PHE A C 1
ATOM 748 O O . PHE A 1 91 ? 21.737 2.782 -6.115 1.00 88.19 91 PHE A O 1
ATOM 755 N N . PHE A 1 92 ? 20.387 2.124 -4.454 1.00 87.62 92 PHE A N 1
ATOM 756 C CA . PHE A 1 92 ? 21.252 1.029 -4.014 1.00 87.62 92 PHE A CA 1
ATOM 757 C C . PHE A 1 92 ? 20.861 -0.281 -4.714 1.00 87.62 92 PHE A C 1
ATOM 759 O O . PHE A 1 92 ? 19.725 -0.718 -4.543 1.00 87.62 92 PHE A O 1
ATOM 76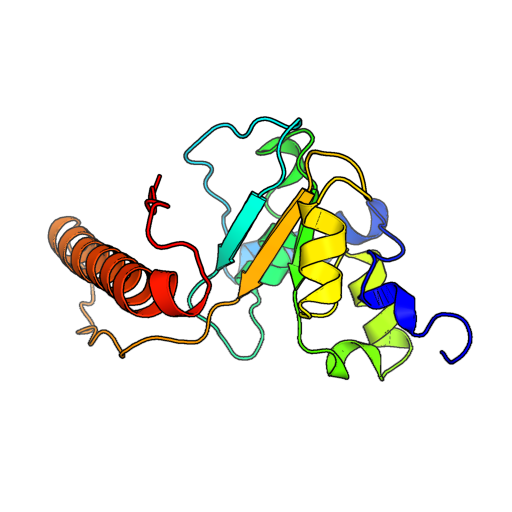6 N N . PRO A 1 93 ? 21.767 -0.951 -5.459 1.00 86.12 93 PRO A N 1
ATOM 767 C CA . PRO A 1 93 ? 21.395 -2.055 -6.347 1.00 86.12 93 PRO A CA 1
ATOM 768 C C . PRO A 1 93 ? 20.626 -3.190 -5.659 1.00 86.12 93 PRO A C 1
ATOM 770 O O . PRO A 1 93 ? 19.593 -3.611 -6.159 1.00 86.12 93 PRO A O 1
ATOM 773 N N . PHE A 1 94 ? 21.085 -3.676 -4.504 1.00 88.88 94 PHE A N 1
ATOM 774 C CA . PHE A 1 94 ? 20.447 -4.819 -3.839 1.00 88.88 94 PHE A CA 1
ATOM 775 C C . PHE A 1 94 ? 19.080 -4.477 -3.238 1.00 88.88 94 PHE A C 1
ATOM 777 O O . PHE A 1 94 ? 18.132 -5.245 -3.385 1.00 88.88 94 PHE A O 1
ATOM 784 N N . VAL A 1 95 ? 18.970 -3.308 -2.603 1.00 88.19 95 VAL A N 1
ATOM 785 C CA . VAL A 1 95 ? 17.712 -2.809 -2.026 1.00 88.19 95 VAL A CA 1
ATOM 786 C C . VAL A 1 95 ? 16.695 -2.552 -3.133 1.00 88.19 95 VAL A C 1
ATOM 788 O O . VAL A 1 95 ? 15.559 -3.009 -3.052 1.00 88.19 95 VAL A O 1
ATOM 791 N N . ARG A 1 96 ? 17.142 -1.917 -4.220 1.00 90.31 96 ARG A N 1
ATOM 792 C CA . ARG A 1 96 ? 16.355 -1.695 -5.430 1.00 90.31 96 ARG A CA 1
ATOM 793 C C . ARG A 1 96 ? 15.758 -2.995 -5.958 1.00 90.31 96 ARG A C 1
ATOM 795 O O . ARG A 1 96 ? 14.560 -3.045 -6.205 1.00 90.31 96 ARG A O 1
ATOM 802 N N . GLU A 1 97 ? 16.574 -4.030 -6.160 1.00 91.38 97 GLU A N 1
ATOM 803 C CA . GLU A 1 97 ? 16.082 -5.297 -6.712 1.00 91.38 97 GLU A CA 1
ATOM 804 C C . GLU A 1 97 ? 15.096 -5.992 -5.774 1.00 91.38 97 GLU A C 1
ATOM 806 O O . GLU A 1 97 ? 14.106 -6.548 -6.247 1.00 91.38 97 GLU A O 1
ATOM 811 N N . LEU A 1 98 ? 15.316 -5.924 -4.458 1.00 91.06 98 LEU A N 1
ATOM 812 C CA . LEU A 1 98 ? 14.369 -6.449 -3.478 1.00 91.06 98 LEU A CA 1
ATOM 813 C C . LEU A 1 98 ? 13.017 -5.730 -3.579 1.00 91.06 98 LEU A C 1
ATOM 815 O O . LEU A 1 98 ? 11.998 -6.383 -3.780 1.00 91.06 98 LEU A O 1
ATOM 819 N N . PHE A 1 99 ? 13.012 -4.400 -3.509 1.00 92.06 99 PHE A N 1
ATOM 820 C CA . PHE A 1 99 ? 11.800 -3.581 -3.568 1.00 92.06 99 PHE A CA 1
ATOM 821 C C . PHE A 1 99 ? 11.037 -3.751 -4.883 1.00 92.06 99 PHE A C 1
ATOM 823 O O . PHE A 1 99 ? 9.844 -4.053 -4.871 1.00 92.06 99 PHE A O 1
ATOM 830 N N . LEU A 1 100 ? 11.731 -3.700 -6.023 1.00 92.69 100 LEU A N 1
ATOM 831 C CA . LEU A 1 100 ? 11.110 -3.957 -7.325 1.00 92.69 100 LEU A CA 1
ATOM 832 C C . LEU A 1 100 ? 10.537 -5.373 -7.432 1.00 92.69 100 LEU A C 1
ATOM 834 O O . LEU A 1 100 ? 9.519 -5.566 -8.095 1.00 92.69 100 LEU A O 1
ATOM 838 N N . SER A 1 101 ? 11.180 -6.362 -6.805 1.00 93.19 101 SER A N 1
ATOM 839 C CA . SER A 1 101 ? 10.687 -7.741 -6.828 1.00 93.19 101 SER A CA 1
ATOM 840 C C . SER A 1 101 ? 9.473 -7.962 -5.931 1.00 93.19 101 SER A C 1
ATOM 842 O O . SER A 1 101 ? 8.661 -8.849 -6.195 1.00 93.19 101 SER A O 1
ATOM 844 N N . LEU A 1 102 ? 9.335 -7.152 -4.883 1.00 93.19 102 LEU A N 1
ATOM 845 C CA . LEU A 1 102 ? 8.167 -7.140 -4.010 1.00 93.19 102 LEU A CA 1
ATOM 846 C C . LEU A 1 102 ? 6.999 -6.307 -4.574 1.00 93.19 102 LEU A C 1
ATOM 848 O O . LEU A 1 102 ? 5.901 -6.374 -4.032 1.00 93.19 102 LEU A O 1
ATOM 852 N N . GLY A 1 103 ? 7.214 -5.571 -5.672 1.00 90.25 103 GLY A N 1
ATOM 853 C CA . GLY A 1 103 ? 6.191 -4.740 -6.318 1.00 90.25 103 GLY A CA 1
ATOM 854 C C . GLY A 1 103 ? 6.197 -3.270 -5.887 1.00 90.25 103 GLY A C 1
ATOM 855 O O . GLY A 1 103 ? 5.269 -2.532 -6.207 1.00 90.25 103 GLY A O 1
ATOM 856 N N . GLU A 1 104 ? 7.234 -2.820 -5.180 1.00 92.75 104 GLU A N 1
ATOM 857 C CA . GLU A 1 104 ? 7.394 -1.412 -4.820 1.00 92.75 104 GLU A CA 1
ATOM 858 C C . GLU A 1 104 ? 7.775 -0.581 -6.048 1.00 92.75 104 GLU A C 1
ATOM 860 O O . GLU A 1 104 ? 8.562 -1.004 -6.903 1.00 92.75 104 GLU A O 1
ATOM 865 N N . CYS A 1 105 ? 7.229 0.625 -6.118 1.00 93.56 105 CYS A N 1
ATOM 866 C CA . CYS A 1 105 ? 7.419 1.555 -7.217 1.00 93.56 105 CYS A CA 1
ATOM 867 C C . CYS A 1 105 ? 7.831 2.931 -6.694 1.00 93.56 105 CYS A C 1
ATOM 869 O O . CYS A 1 105 ? 7.611 3.293 -5.541 1.00 93.56 105 CYS A O 1
ATOM 871 N N . SER A 1 106 ? 8.436 3.730 -7.564 1.00 92.62 106 SER A N 1
ATOM 872 C CA . SER A 1 106 ? 8.761 5.116 -7.258 1.00 92.62 106 SER A CA 1
ATOM 873 C C . SER A 1 106 ? 7.484 5.937 -7.153 1.00 92.62 106 SER A C 1
ATOM 875 O O . SER A 1 106 ? 6.681 5.944 -8.082 1.00 92.62 106 SER A O 1
ATOM 877 N N . VAL A 1 107 ? 7.343 6.719 -6.089 1.00 89.62 107 VAL A N 1
ATOM 878 C CA . VAL A 1 107 ? 6.301 7.736 -5.969 1.00 89.62 107 VAL A CA 1
ATOM 879 C C . VAL A 1 107 ? 6.615 8.871 -6.944 1.00 89.62 107 VAL A C 1
ATOM 881 O O . VAL A 1 107 ? 7.560 9.637 -6.773 1.00 89.62 107 VAL A O 1
ATOM 884 N N . SER A 1 108 ? 5.877 8.921 -8.047 1.00 90.25 108 SER A N 1
ATOM 885 C CA . SER A 1 108 ? 5.961 9.991 -9.037 1.00 90.25 108 SER A CA 1
ATOM 886 C C . SER A 1 108 ? 4.631 10.104 -9.773 1.00 90.25 108 SER A C 1
ATOM 888 O O . SER A 1 108 ? 3.897 9.119 -9.877 1.00 90.25 108 SER A O 1
ATOM 890 N N . LEU A 1 109 ? 4.323 11.291 -10.305 1.00 88.38 109 LEU A N 1
ATOM 891 C CA . LEU A 1 109 ? 3.126 11.478 -11.126 1.00 88.38 109 LEU A CA 1
ATOM 892 C C . LEU A 1 109 ? 3.128 10.528 -12.333 1.00 88.38 109 LEU A C 1
ATOM 894 O O . LEU A 1 109 ? 2.089 9.964 -12.657 1.00 88.38 109 LEU A O 1
ATOM 898 N N . GLU A 1 110 ? 4.296 10.309 -12.942 1.00 91.31 110 GLU A N 1
ATOM 899 C CA . GLU A 1 110 ? 4.465 9.387 -14.068 1.00 91.31 110 GLU A CA 1
ATOM 900 C C . GLU A 1 110 ? 4.080 7.952 -13.680 1.00 91.31 110 GLU A C 1
ATOM 902 O O . GLU A 1 110 ? 3.314 7.312 -14.399 1.00 91.31 110 GLU A O 1
ATOM 907 N N . SER A 1 111 ? 4.532 7.469 -12.516 1.00 91.69 111 SER A N 1
ATOM 908 C CA . SER A 1 111 ? 4.188 6.126 -12.029 1.00 91.69 111 SER A CA 1
ATOM 909 C C . SER A 1 111 ? 2.691 5.993 -11.780 1.00 91.69 111 SER A C 1
ATOM 911 O O . SER A 1 111 ? 2.062 5.033 -12.219 1.00 91.69 111 SER A O 1
ATOM 913 N N . CYS A 1 112 ? 2.102 6.978 -11.094 1.00 91.88 112 CYS A N 1
ATOM 914 C CA . CYS A 1 112 ? 0.671 6.988 -10.817 1.00 91.88 112 CYS A CA 1
ATOM 915 C C . CYS A 1 112 ? -0.133 6.968 -12.120 1.00 91.88 112 CYS A C 1
ATOM 917 O O . CYS A 1 112 ? -1.040 6.156 -12.270 1.00 91.88 112 CYS A O 1
ATOM 919 N N . GLN A 1 113 ? 0.223 7.812 -13.091 1.00 91.38 113 GLN A N 1
ATOM 920 C CA . GLN A 1 113 ? -0.443 7.841 -14.390 1.00 91.38 113 GLN A CA 1
ATOM 921 C C . GLN A 1 113 ? -0.318 6.507 -15.119 1.00 91.38 113 GLN A C 1
ATOM 923 O O . GLN A 1 113 ? -1.326 6.010 -15.607 1.00 91.38 113 GLN A O 1
ATOM 928 N N . TYR A 1 114 ? 0.877 5.912 -15.150 1.00 92.06 114 TYR A N 1
ATOM 929 C CA . TYR A 1 114 ? 1.122 4.633 -15.812 1.00 92.06 114 TYR A CA 1
ATOM 930 C C . TYR A 1 114 ? 0.189 3.518 -15.314 1.00 92.06 114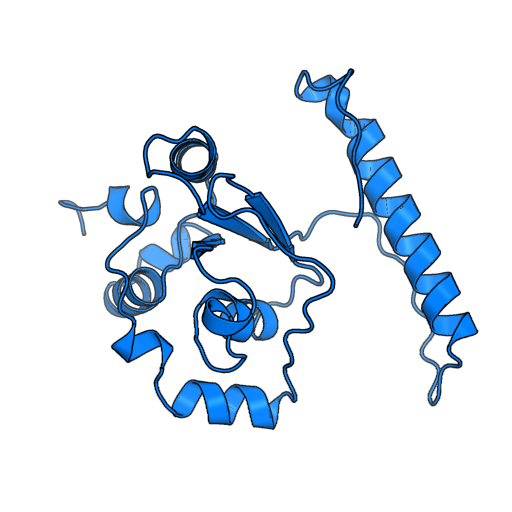 TYR A C 1
ATOM 932 O O . TYR A 1 114 ? -0.364 2.779 -16.129 1.00 92.06 114 TYR A O 1
ATOM 940 N N . PHE A 1 115 ? -0.024 3.429 -13.997 1.00 92.75 115 PHE A N 1
ATOM 941 C CA . PHE A 1 115 ? -0.896 2.411 -13.407 1.00 92.75 115 PHE A CA 1
ATOM 942 C C . PHE A 1 115 ? -2.386 2.745 -13.471 1.00 92.75 115 PHE A C 1
ATOM 944 O O . PHE A 1 115 ? -3.216 1.847 -13.596 1.00 92.75 115 PHE A O 1
ATOM 951 N N . LEU A 1 116 ? -2.744 4.026 -13.367 1.00 91.69 116 LEU A N 1
ATOM 952 C CA . LEU A 1 116 ? -4.140 4.443 -13.243 1.00 91.69 116 LEU A CA 1
ATOM 953 C C . LEU A 1 116 ? -4.822 4.651 -14.598 1.00 91.69 116 LEU A C 1
ATOM 955 O O . LEU A 1 116 ? -6.021 4.407 -14.709 1.00 91.69 116 LEU A O 1
ATOM 959 N N . ASN A 1 117 ? -4.085 5.044 -15.641 1.00 89.25 117 ASN A N 1
ATOM 960 C CA . ASN A 1 117 ? -4.654 5.356 -16.959 1.00 89.25 117 ASN A CA 1
ATOM 961 C C . ASN A 1 117 ? -5.002 4.117 -17.814 1.00 89.25 117 ASN A C 1
ATOM 963 O O . ASN A 1 117 ? -5.434 4.268 -18.954 1.00 89.25 117 ASN A O 1
ATOM 967 N N . GLY A 1 118 ? -4.787 2.906 -17.289 1.00 81.12 118 GLY A N 1
ATOM 968 C CA . GLY A 1 118 ? -5.076 1.642 -17.972 1.00 81.12 118 GLY A CA 1
ATOM 969 C C . GLY A 1 118 ? -3.969 1.131 -18.901 1.00 81.12 118 GLY A C 1
ATOM 970 O O . GLY A 1 118 ? -4.084 0.017 -19.407 1.00 81.12 118 GLY A O 1
ATOM 971 N N . SER A 1 119 ? -2.871 1.873 -19.090 1.00 84.12 119 SER A N 1
ATOM 972 C CA . SER A 1 119 ? -1.745 1.447 -19.947 1.00 84.12 119 SER A CA 1
ATOM 973 C C . SER A 1 119 ? -1.072 0.165 -19.445 1.00 84.12 119 SER A C 1
ATOM 975 O O . SER A 1 119 ? -0.568 -0.618 -20.246 1.00 84.12 119 SER A O 1
ATOM 977 N N . SER A 1 120 ? -1.076 -0.068 -18.130 1.00 87.44 120 SER A N 1
ATOM 978 C CA . SER A 1 120 ? -0.564 -1.286 -17.487 1.00 87.44 120 SER A CA 1
ATOM 979 C C . SER A 1 120 ? -1.633 -2.362 -17.253 1.00 87.44 120 SER A C 1
ATOM 981 O O . SER A 1 120 ? -1.398 -3.304 -16.494 1.00 87.44 120 SER A O 1
ATOM 983 N N . GLY A 1 121 ? -2.820 -2.210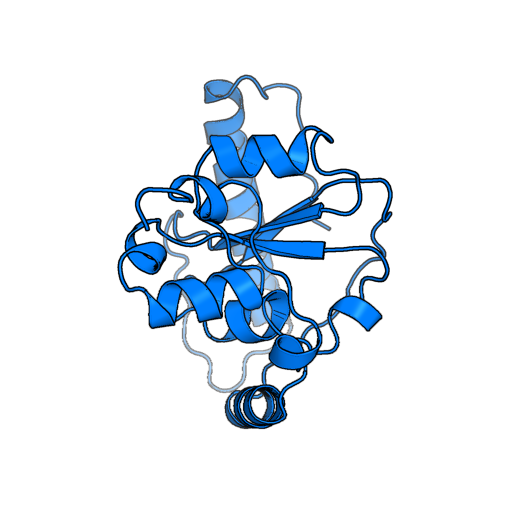 -17.847 1.00 91.25 121 GLY A N 1
ATOM 984 C CA . GLY A 1 121 ? -3.988 -3.048 -17.583 1.00 91.25 121 GLY A CA 1
ATOM 985 C C . GLY A 1 121 ? -4.852 -2.555 -16.416 1.00 91.25 121 GLY A C 1
ATOM 986 O O . GLY A 1 121 ? -4.674 -1.451 -15.894 1.00 91.25 121 GLY A O 1
ATOM 987 N N . GLN A 1 122 ? -5.819 -3.389 -16.036 1.00 94.25 122 GLN A N 1
ATOM 988 C CA . GLN A 1 122 ? -6.774 -3.138 -14.953 1.00 94.25 122 GLN A CA 1
ATOM 989 C C . GLN A 1 122 ? -6.373 -3.874 -13.664 1.00 94.25 122 GLN A C 1
ATOM 991 O O . GLN A 1 122 ? -5.453 -4.697 -13.674 1.00 94.25 122 GLN A O 1
ATOM 996 N N . GLY A 1 123 ? -7.044 -3.553 -12.557 1.00 94.88 123 GLY A N 1
ATOM 997 C CA . GLY A 1 123 ? -6.810 -4.172 -11.254 1.00 94.88 123 GLY A CA 1
ATOM 998 C C . GLY A 1 123 ? -5.590 -3.611 -10.529 1.00 94.88 123 GLY A C 1
ATOM 999 O O . GLY A 1 123 ? -5.118 -4.211 -9.571 1.00 94.88 123 GLY A O 1
ATOM 1000 N N . ASN A 1 124 ? -5.033 -2.479 -10.962 1.00 95.56 124 ASN A N 1
ATOM 1001 C CA . ASN A 1 124 ? -3.890 -1.869 -10.286 1.00 95.56 124 ASN A CA 1
ATOM 1002 C C . ASN A 1 124 ? -4.363 -1.024 -9.099 1.00 95.56 124 ASN A C 1
ATOM 1004 O O . ASN A 1 124 ? -5.227 -0.168 -9.256 1.00 95.56 124 ASN A O 1
ATOM 1008 N N . ALA A 1 125 ? -3.756 -1.213 -7.931 1.00 95.06 125 ALA A N 1
ATOM 1009 C CA . ALA A 1 125 ? -3.950 -0.371 -6.757 1.00 95.06 125 ALA A CA 1
ATOM 1010 C C . ALA A 1 125 ? -2.639 0.347 -6.421 1.00 95.06 125 ALA A C 1
ATOM 1012 O O . ALA A 1 125 ? -1.685 -0.259 -5.941 1.00 95.06 125 ALA A O 1
ATOM 1013 N N . VAL A 1 126 ? -2.574 1.649 -6.683 1.00 94.38 126 VAL A N 1
ATOM 1014 C CA . VAL A 1 126 ? -1.428 2.485 -6.315 1.00 94.38 126 VAL A CA 1
ATOM 1015 C C . VAL A 1 126 ? -1.542 2.842 -4.838 1.00 94.38 126 VAL A C 1
ATOM 1017 O O . VAL A 1 126 ? -2.469 3.547 -4.451 1.00 94.38 126 VAL A O 1
ATOM 1020 N N . VAL A 1 127 ? -0.614 2.369 -4.005 1.00 93.69 127 VAL A N 1
ATOM 1021 C CA . VAL A 1 127 ? -0.652 2.617 -2.558 1.00 93.69 127 VAL A CA 1
ATOM 1022 C C . VAL A 1 127 ? 0.259 3.787 -2.212 1.00 93.69 127 VAL A C 1
ATOM 1024 O O . VAL A 1 127 ? 1.475 3.708 -2.381 1.00 93.69 127 VAL A O 1
ATOM 1027 N N . ILE A 1 128 ? -0.324 4.873 -1.713 1.00 90.19 128 ILE A N 1
ATOM 1028 C CA . ILE A 1 128 ? 0.380 6.103 -1.351 1.00 90.19 128 ILE A CA 1
ATOM 1029 C C . ILE A 1 128 ? 0.371 6.246 0.166 1.00 90.19 128 ILE A C 1
ATOM 1031 O O . ILE A 1 128 ? -0.679 6.381 0.797 1.00 90.19 128 ILE A O 1
ATOM 1035 N N . VAL A 1 129 ? 1.563 6.263 0.757 1.00 86.81 129 VAL A N 1
ATOM 1036 C CA . VAL A 1 129 ? 1.733 6.568 2.177 1.00 86.81 129 VAL A CA 1
ATOM 1037 C C . VAL A 1 129 ? 1.606 8.079 2.357 1.00 86.81 129 VAL A C 1
ATOM 1039 O O . VAL A 1 129 ? 2.485 8.849 1.971 1.00 86.81 129 VAL A O 1
ATOM 1042 N N . THR A 1 130 ? 0.489 8.518 2.926 1.00 76.62 130 THR A N 1
ATOM 1043 C CA . THR A 1 130 ? 0.195 9.943 3.105 1.00 76.62 130 THR A CA 1
ATOM 1044 C C . THR A 1 130 ? 0.787 10.467 4.413 1.00 76.62 130 THR A C 1
ATOM 1046 O O . THR A 1 130 ? 0.470 9.976 5.499 1.00 76.62 130 THR A O 1
ATOM 1049 N N . GLY A 1 131 ? 1.648 11.482 4.306 1.00 64.75 131 GLY A N 1
ATOM 1050 C CA . GLY A 1 131 ? 2.269 12.180 5.440 1.00 64.75 131 GLY A CA 1
ATOM 1051 C C . GLY A 1 131 ? 1.803 13.627 5.626 1.00 64.75 131 GLY A C 1
ATOM 1052 O O . GLY A 1 131 ? 2.452 14.378 6.346 1.00 64.75 131 GLY A O 1
ATOM 1053 N N . VAL A 1 132 ? 0.730 14.051 4.953 1.00 60.38 132 VAL A N 1
ATOM 1054 C CA . VAL A 1 132 ? 0.319 15.462 4.908 1.00 60.38 132 VAL A CA 1
ATOM 1055 C C . VAL A 1 132 ? -1.034 15.634 5.585 1.00 60.38 132 VAL A C 1
ATOM 1057 O O . VAL A 1 132 ? -2.008 14.996 5.200 1.00 60.38 132 VAL A O 1
ATOM 1060 N N . GLY A 1 133 ? -1.093 16.509 6.586 1.00 66.88 133 GLY A N 1
ATOM 1061 C CA . GLY A 1 133 ? -2.324 16.858 7.286 1.00 66.88 133 GLY A CA 1
ATOM 1062 C C . GLY A 1 133 ? -2.048 17.681 8.539 1.00 66.88 133 GLY A C 1
ATOM 1063 O O . GLY A 1 133 ? -0.927 17.708 9.050 1.00 66.88 133 GLY A O 1
ATOM 1064 N N . LYS A 1 134 ? -3.078 18.369 9.039 1.00 77.75 134 LYS A N 1
ATOM 1065 C CA . LYS A 1 134 ? -3.026 18.990 10.364 1.00 77.75 134 LYS A CA 1
ATOM 1066 C C . LYS A 1 134 ? -2.933 17.871 11.415 1.00 77.75 134 LYS A C 1
ATOM 1068 O O . LYS A 1 134 ? -3.697 16.913 11.306 1.00 77.75 134 LYS A O 1
ATOM 1073 N N . PRO A 1 135 ? -2.049 17.970 12.423 1.00 81.75 135 PRO A N 1
ATOM 1074 C CA . PRO A 1 135 ? -2.009 16.990 13.500 1.00 81.75 135 PRO A CA 1
ATOM 1075 C C . PRO A 1 135 ? -3.373 16.872 14.187 1.00 81.75 135 PRO A C 1
ATOM 1077 O O . PRO A 1 135 ? -3.983 17.890 14.526 1.00 81.75 135 PRO A O 1
ATOM 1080 N N . ILE A 1 136 ? -3.821 15.640 14.417 1.00 84.44 136 ILE A N 1
ATOM 1081 C CA . ILE A 1 136 ? -4.954 15.348 15.296 1.00 84.44 136 ILE A CA 1
ATOM 1082 C C . ILE A 1 136 ? -4.368 15.047 16.667 1.00 84.44 136 ILE A C 1
ATOM 1084 O O . ILE A 1 136 ? -3.498 14.186 16.806 1.00 84.44 136 ILE A O 1
ATOM 1088 N N . HIS A 1 137 ? -4.784 15.810 17.673 1.00 86.06 137 HIS A N 1
ATOM 1089 C CA . HIS A 1 137 ? -4.296 15.595 19.024 1.00 86.06 137 HIS A CA 1
ATOM 1090 C C . HIS A 1 137 ? -5.004 14.383 19.627 1.00 86.06 137 HIS A C 1
ATOM 1092 O O . HIS A 1 137 ? -6.226 14.370 19.730 1.00 86.06 137 HIS A O 1
ATOM 1098 N N . VAL A 1 138 ? -4.227 13.372 20.013 1.00 88.75 138 VAL A N 1
ATOM 1099 C CA . VAL A 1 138 ? -4.742 12.143 20.618 1.00 88.75 138 VAL A CA 1
ATOM 1100 C C . VAL A 1 138 ? -4.333 12.119 22.081 1.00 88.75 138 VAL A C 1
ATOM 1102 O O . VAL A 1 138 ? -3.143 12.075 22.397 1.00 88.75 138 VAL A O 1
ATOM 1105 N N . ASN A 1 139 ? -5.322 12.127 22.970 1.00 88.25 139 ASN A N 1
ATOM 1106 C CA . ASN A 1 139 ? -5.090 11.869 24.384 1.00 88.25 139 ASN A CA 1
ATOM 1107 C C . ASN A 1 139 ? -4.881 10.367 24.578 1.00 88.25 139 ASN A C 1
ATOM 1109 O O . ASN A 1 139 ? -5.678 9.560 24.105 1.00 88.25 139 ASN A O 1
ATOM 1113 N N . GLN A 1 140 ? -3.809 9.983 25.267 1.00 90.00 140 GLN A N 1
ATOM 1114 C CA . GLN A 1 140 ? -3.573 8.577 25.582 1.00 90.00 140 GLN A CA 1
ATOM 1115 C C . GLN A 1 140 ? -4.556 8.117 26.664 1.00 90.00 140 GLN A C 1
ATOM 1117 O O . GLN A 1 140 ? -4.544 8.637 27.779 1.00 90.00 140 GLN A O 1
ATOM 1122 N N . ILE A 1 141 ? -5.385 7.130 26.328 1.00 91.44 141 ILE A N 1
ATOM 1123 C CA . ILE A 1 141 ? -6.319 6.455 27.234 1.00 91.44 141 ILE A CA 1
ATOM 1124 C C . ILE A 1 141 ? -5.863 4.995 27.323 1.00 91.44 141 ILE A C 1
ATOM 1126 O O . ILE A 1 141 ? -5.622 4.369 26.295 1.00 91.44 141 ILE A O 1
ATOM 1130 N N . ILE A 1 142 ? -5.685 4.470 28.541 1.00 92.75 142 ILE A N 1
ATOM 1131 C CA . ILE A 1 142 ? -5.115 3.125 28.769 1.00 92.75 142 ILE A CA 1
ATOM 1132 C C . ILE A 1 142 ? -6.043 2.018 28.243 1.00 92.75 142 ILE A C 1
ATOM 1134 O O . ILE A 1 142 ? -5.557 0.996 27.769 1.00 92.75 142 ILE A O 1
ATOM 1138 N N . ASP A 1 143 ? -7.356 2.241 28.297 1.00 92.56 143 ASP A N 1
ATOM 1139 C CA . ASP A 1 143 ? -8.387 1.330 27.797 1.00 92.56 143 ASP A CA 1
ATOM 1140 C C . ASP A 1 143 ? -9.527 2.163 27.175 1.00 92.56 143 ASP A C 1
ATOM 1142 O O . ASP A 1 143 ? -10.461 2.552 27.881 1.00 92.56 143 ASP A O 1
ATOM 1146 N N . PRO A 1 144 ? -9.389 2.598 25.906 1.00 92.12 144 PRO A N 1
ATOM 1147 C CA . PRO A 1 144 ? -10.374 3.459 25.261 1.00 92.12 144 PRO A CA 1
ATOM 1148 C C . PRO A 1 144 ? -11.670 2.692 24.984 1.00 92.12 144 PRO A C 1
ATOM 1150 O O . PRO A 1 144 ? -11.649 1.557 24.507 1.00 92.12 144 PRO A O 1
ATOM 1153 N N . SER A 1 145 ? -12.812 3.334 25.229 1.00 94.62 145 SER A N 1
ATOM 1154 C CA . SER A 1 145 ? -14.106 2.791 24.820 1.00 94.62 145 SER A CA 1
ATOM 1155 C C . SER A 1 145 ? -14.279 2.884 23.300 1.00 94.62 145 SER A C 1
ATOM 1157 O O . SER A 1 145 ? -13.620 3.684 22.634 1.00 94.62 145 SER A O 1
ATOM 1159 N N . GLN A 1 146 ? -15.214 2.112 22.738 1.00 93.19 146 GLN A N 1
ATOM 1160 C CA . GLN A 1 146 ? -15.539 2.220 21.312 1.00 93.19 146 GLN A CA 1
ATOM 1161 C C . GLN A 1 146 ? -15.964 3.648 20.935 1.00 93.19 146 GLN A C 1
ATOM 1163 O O . GLN A 1 146 ? -15.539 4.156 19.908 1.00 93.19 146 GLN A O 1
ATOM 1168 N N . THR A 1 147 ? -16.698 4.337 21.812 1.00 94.50 147 THR A N 1
ATOM 1169 C CA . THR A 1 147 ? -17.090 5.737 21.612 1.00 94.50 147 THR A CA 1
ATOM 1170 C C . THR A 1 147 ? -15.886 6.675 21.495 1.00 94.50 147 THR A C 1
ATOM 1172 O O . THR A 1 147 ? -15.912 7.591 20.678 1.00 94.50 147 THR A O 1
ATOM 1175 N N . ASP A 1 148 ? -14.826 6.461 22.282 1.00 92.31 148 ASP A N 1
ATOM 1176 C CA . ASP A 1 148 ? -13.604 7.276 22.197 1.00 92.31 148 ASP A CA 1
ATOM 1177 C C . ASP A 1 148 ? -12.899 7.069 20.848 1.00 92.31 148 ASP A C 1
ATOM 1179 O O . ASP A 1 148 ? -12.393 8.018 20.242 1.00 92.31 148 ASP A O 1
ATOM 1183 N N . ILE A 1 149 ? -12.894 5.822 20.364 1.00 91.25 149 ILE A N 1
ATOM 1184 C CA . ILE A 1 149 ? -12.337 5.450 19.059 1.00 91.25 149 ILE A CA 1
ATOM 1185 C C . ILE A 1 149 ? -13.158 6.087 17.936 1.00 91.25 149 ILE A C 1
ATOM 1187 O O . ILE A 1 149 ? -12.581 6.717 17.051 1.00 91.25 149 ILE A O 1
ATOM 1191 N N . ASP A 1 150 ? -14.483 5.961 17.995 1.00 93.12 150 ASP A N 1
ATOM 1192 C CA . ASP A 1 150 ? -15.402 6.477 16.981 1.00 93.12 150 ASP A CA 1
ATOM 1193 C C . ASP A 1 150 ? -15.305 8.004 16.883 1.00 93.12 150 ASP A C 1
ATOM 1195 O O . ASP A 1 150 ? -15.175 8.545 15.789 1.00 93.12 150 ASP A O 1
ATOM 1199 N N . GLN A 1 151 ? -15.236 8.713 18.016 1.00 91.94 151 GLN A N 1
ATOM 1200 C CA . GLN A 1 151 ? -15.043 10.168 18.029 1.00 91.94 151 GLN A CA 1
ATOM 1201 C C . GLN A 1 151 ? -13.732 10.596 17.362 1.00 91.94 151 GLN A C 1
ATOM 1203 O O . GLN A 1 151 ? -13.698 11.584 16.622 1.00 91.94 151 GLN A O 1
ATOM 1208 N N . LEU A 1 152 ? -12.638 9.879 17.627 1.00 91.94 152 LEU A N 1
ATOM 1209 C CA . LEU A 1 152 ? -11.354 10.174 17.000 1.00 91.94 152 LEU A CA 1
ATOM 1210 C C . LEU A 1 152 ? -11.372 9.836 15.502 1.00 91.94 152 LEU A C 1
ATOM 1212 O O . LEU A 1 152 ? -10.797 10.570 14.694 1.00 91.94 152 LEU A O 1
ATOM 1216 N N . HIS A 1 153 ? -12.043 8.746 15.129 1.00 90.12 153 HIS A N 1
ATOM 1217 C CA . HIS A 1 153 ? -12.223 8.345 13.741 1.00 90.12 153 HIS A CA 1
ATOM 1218 C C . HIS A 1 153 ? -13.053 9.373 12.961 1.00 90.12 153 HIS A C 1
ATOM 1220 O O . HIS A 1 153 ? -12.632 9.795 11.886 1.00 90.12 153 HIS A O 1
ATOM 1226 N N . ASP A 1 154 ? -14.146 9.878 13.532 1.00 91.31 154 ASP A N 1
ATOM 1227 C CA . ASP A 1 154 ? -14.971 10.934 12.937 1.00 91.31 154 ASP A CA 1
ATOM 1228 C C . ASP A 1 154 ? -14.164 12.214 12.688 1.00 91.31 154 ASP A C 1
ATOM 1230 O O . ASP A 1 154 ? -14.224 12.798 11.603 1.00 91.31 154 ASP A O 1
ATOM 1234 N N . GLN A 1 155 ? -13.347 12.636 13.661 1.00 91.00 155 GLN A N 1
ATOM 1235 C CA . GLN A 1 155 ? -12.446 13.782 13.488 1.00 91.00 155 GLN A CA 1
ATOM 1236 C C . GLN A 1 155 ? -11.444 13.556 12.350 1.00 91.00 155 GLN A C 1
ATOM 1238 O O . GLN A 1 155 ? -11.138 14.480 11.591 1.00 91.00 155 GLN A O 1
ATOM 1243 N N . TYR A 1 156 ? -10.933 12.331 12.220 1.00 88.12 156 TYR A N 1
ATOM 1244 C CA . TYR A 1 156 ? -10.023 11.954 11.146 1.00 88.12 156 TYR A CA 1
ATOM 1245 C C . TYR A 1 156 ? -10.697 12.003 9.769 1.00 88.12 156 TYR A C 1
ATOM 1247 O O . TYR A 1 156 ? -10.148 12.616 8.849 1.00 88.12 156 TYR A O 1
ATOM 1255 N N . LEU A 1 157 ? -11.899 11.438 9.633 1.00 89.06 157 LEU A N 1
ATOM 1256 C CA . LEU A 1 157 ? -12.668 11.463 8.386 1.00 89.06 157 LEU A CA 1
ATOM 1257 C C . LEU A 1 157 ? -13.005 12.896 7.955 1.00 89.06 157 LEU A C 1
ATOM 1259 O O . LEU A 1 157 ? -12.772 13.265 6.802 1.00 89.06 157 LEU A O 1
ATOM 1263 N N . GLN A 1 158 ? -13.449 13.738 8.893 1.00 89.94 158 GLN A N 1
ATOM 1264 C CA . GLN A 1 158 ? -13.710 15.159 8.637 1.00 89.94 158 GLN A CA 1
ATOM 1265 C C . GLN A 1 158 ? -12.453 15.897 8.158 1.00 89.94 158 GLN A C 1
ATOM 1267 O O . GLN A 1 158 ? -12.515 16.704 7.227 1.00 89.94 158 GLN A O 1
ATOM 1272 N N . ALA A 1 159 ? -11.292 15.614 8.758 1.00 88.62 159 ALA A N 1
ATOM 1273 C CA . ALA A 1 159 ? -10.031 16.226 8.354 1.00 88.62 159 ALA A CA 1
ATOM 1274 C C . ALA A 1 159 ? -9.607 15.808 6.934 1.00 88.62 159 ALA A C 1
ATOM 1276 O O . ALA A 1 159 ? -9.126 16.653 6.172 1.00 88.62 159 ALA A O 1
ATOM 1277 N N . ILE A 1 160 ? -9.810 14.539 6.552 1.00 86.56 160 ILE A N 1
ATOM 1278 C CA . ILE A 1 160 ? -9.565 14.065 5.179 1.00 86.56 160 ILE A CA 1
ATOM 1279 C C . ILE A 1 160 ? -10.487 14.783 4.196 1.00 86.56 160 ILE A C 1
ATOM 1281 O O . ILE A 1 160 ? -10.019 15.306 3.181 1.00 86.56 160 ILE A O 1
ATOM 1285 N N . GLU A 1 161 ? -11.786 14.829 4.489 1.00 89.50 161 GLU A N 1
ATOM 1286 C CA . GLU A 1 161 ? -12.766 15.466 3.615 1.00 89.50 161 GLU A CA 1
ATOM 1287 C C . GLU A 1 161 ? -12.460 16.960 3.434 1.00 89.50 161 GLU A C 1
ATOM 1289 O O . GLU A 1 161 ? -12.472 17.477 2.311 1.00 89.50 161 GLU A O 1
ATOM 1294 N N . GLN A 1 162 ? -12.100 17.653 4.517 1.00 89.69 162 GLN A N 1
ATOM 1295 C CA . GLN A 1 162 ? -11.678 19.049 4.462 1.00 89.69 162 GLN A CA 1
ATOM 1296 C C . GLN A 1 162 ? -10.421 19.226 3.601 1.00 89.69 162 GLN A C 1
ATOM 1298 O O . GLN A 1 162 ? -10.379 20.131 2.760 1.00 89.69 162 GLN A O 1
ATOM 1303 N N . LEU A 1 163 ? -9.402 18.378 3.782 1.00 87.75 163 LEU A N 1
ATOM 1304 C CA . LEU A 1 163 ? -8.164 18.433 3.003 1.00 87.75 163 LEU A CA 1
ATOM 1305 C C . LEU A 1 163 ? -8.443 18.239 1.507 1.00 87.75 163 LEU A C 1
ATOM 1307 O O . LEU A 1 163 ? -7.937 19.010 0.687 1.00 87.75 163 LEU A O 1
ATOM 1311 N N . TYR A 1 164 ? -9.275 17.255 1.157 1.00 87.81 164 TYR A N 1
ATOM 1312 C CA . TYR A 1 164 ? -9.695 17.002 -0.219 1.00 87.81 164 TYR A CA 1
ATOM 1313 C C . TYR A 1 164 ? -10.433 18.206 -0.809 1.00 87.81 164 TYR A C 1
ATOM 1315 O O . TYR A 1 164 ? -10.025 18.738 -1.842 1.00 87.81 164 TYR A O 1
ATOM 1323 N N . ASN A 1 165 ? -11.477 18.692 -0.131 1.00 90.69 165 ASN A N 1
ATOM 1324 C CA . ASN A 1 165 ? -12.305 19.792 -0.625 1.00 90.69 165 ASN A CA 1
ATOM 1325 C C . ASN A 1 165 ? -11.528 21.107 -0.765 1.00 90.69 165 ASN A C 1
ATOM 1327 O O . ASN A 1 165 ? -11.773 21.856 -1.707 1.00 90.69 165 ASN A O 1
ATOM 1331 N N . THR A 1 166 ? -10.555 21.356 0.114 1.00 91.62 166 THR A N 1
ATOM 1332 C CA . THR A 1 166 ? -9.675 22.534 0.038 1.00 91.62 166 THR A CA 1
ATOM 1333 C C . THR A 1 166 ? -8.778 22.503 -1.203 1.00 91.62 166 THR A C 1
ATOM 1335 O O . THR A 1 166 ? -8.440 23.551 -1.747 1.00 91.62 166 THR A O 1
ATOM 1338 N N . ASN A 1 167 ? -8.378 21.313 -1.663 1.00 88.88 167 ASN A N 1
ATOM 1339 C CA . ASN A 1 167 ? -7.385 21.166 -2.727 1.00 88.88 167 ASN A CA 1
ATOM 1340 C C . ASN A 1 167 ? -7.969 20.781 -4.089 1.00 88.88 167 ASN A C 1
ATOM 1342 O O . ASN A 1 167 ? -7.344 21.090 -5.098 1.00 88.88 167 ASN A O 1
ATOM 1346 N N . LYS A 1 168 ? -9.138 20.131 -4.159 1.00 88.50 168 LYS A N 1
ATOM 1347 C CA . LYS A 1 168 ? -9.667 19.548 -5.408 1.00 88.50 168 LYS A CA 1
ATOM 1348 C C . LYS A 1 168 ? -9.757 20.544 -6.570 1.00 88.50 168 LYS A C 1
ATOM 1350 O O . LYS A 1 168 ? -9.463 20.176 -7.704 1.00 88.50 168 LYS A O 1
ATOM 1355 N N . ALA A 1 169 ? -10.080 21.809 -6.287 1.00 91.62 169 ALA A N 1
ATOM 1356 C CA . ALA A 1 169 ? -10.153 22.863 -7.298 1.00 91.62 169 ALA A CA 1
ATOM 1357 C C . ALA A 1 169 ? -8.781 23.190 -7.910 1.00 91.62 169 ALA A C 1
ATOM 1359 O O . ALA A 1 169 ? -8.659 23.303 -9.127 1.00 91.62 169 ALA A O 1
ATOM 1360 N N . ASN A 1 170 ? -7.722 23.213 -7.093 1.00 90.75 170 ASN A N 1
ATOM 1361 C CA . ASN A 1 170 ? -6.350 23.494 -7.538 1.00 90.75 170 ASN A CA 1
ATOM 1362 C C . ASN A 1 170 ? -5.819 22.456 -8.539 1.00 90.75 170 ASN A C 1
ATOM 1364 O O . ASN A 1 170 ? -4.856 22.724 -9.254 1.00 90.75 170 ASN A O 1
ATOM 1368 N N . TYR A 1 171 ? -6.442 21.276 -8.588 1.00 84.31 171 TYR A N 1
ATOM 1369 C CA . TYR A 1 171 ? -6.071 20.172 -9.470 1.00 84.31 171 TYR A CA 1
ATOM 1370 C C . TYR A 1 171 ? -7.136 19.869 -10.540 1.00 84.31 171 TYR A C 1
ATOM 1372 O O . TYR A 1 171 ? -7.037 18.850 -11.216 1.00 84.31 171 TYR A O 1
ATOM 1380 N N . GLY A 1 172 ? -8.144 20.737 -10.718 1.00 87.38 172 GLY A N 1
ATOM 1381 C CA . GLY A 1 172 ? -9.166 20.591 -11.765 1.00 87.38 172 GLY A CA 1
ATOM 1382 C C . GLY A 1 172 ? -10.269 19.567 -11.468 1.00 87.38 172 GLY A C 1
ATOM 1383 O O . GLY A 1 172 ? -10.966 19.131 -12.381 1.00 87.38 172 GLY A O 1
ATOM 1384 N N . PHE A 1 173 ? -10.453 19.184 -10.203 1.00 87.94 173 PHE A N 1
ATOM 1385 C CA . PHE 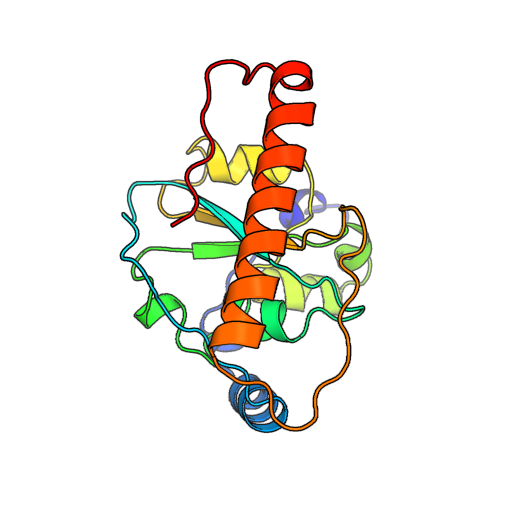A 1 173 ? -11.425 18.176 -9.758 1.00 87.94 173 PHE A CA 1
ATOM 1386 C C . PHE A 1 173 ? -12.599 18.780 -8.970 1.00 87.94 173 PHE A C 1
ATOM 1388 O O . PHE A 1 173 ? -13.136 18.148 -8.063 1.00 87.94 173 PHE A O 1
ATOM 1395 N N . GLU A 1 174 ? -13.023 20.002 -9.299 1.00 89.00 174 GLU A N 1
ATOM 1396 C CA . GLU A 1 174 ? -14.081 20.741 -8.578 1.00 89.00 174 GLU A CA 1
ATOM 1397 C C . GLU A 1 174 ? -15.385 19.945 -8.423 1.00 89.00 174 GLU A C 1
ATOM 1399 O O . GLU A 1 174 ? -16.004 19.952 -7.356 1.00 89.00 174 GLU A O 1
ATOM 1404 N N . ASN A 1 175 ? -15.756 19.214 -9.477 1.00 89.75 175 ASN A N 1
ATOM 1405 C CA . ASN A 1 175 ? -16.998 18.445 -9.560 1.00 89.75 175 ASN A CA 1
ATOM 1406 C C . ASN A 1 175 ? -16.865 17.000 -9.061 1.00 89.75 175 ASN A C 1
ATOM 1408 O O . ASN A 1 175 ? -17.852 16.265 -9.052 1.00 89.75 175 ASN A O 1
ATOM 1412 N N . VAL A 1 176 ? -15.664 16.575 -8.662 1.00 86.44 176 VAL A N 1
ATOM 1413 C CA . VAL A 1 176 ? -15.445 15.235 -8.114 1.00 86.44 176 VAL A CA 1
ATOM 1414 C C . VAL A 1 176 ? -15.741 15.266 -6.615 1.00 86.44 176 VAL A C 1
ATOM 1416 O O . VAL A 1 176 ? -15.409 16.220 -5.901 1.00 86.44 176 VAL A O 1
ATOM 1419 N N . LYS A 1 177 ? -16.434 14.229 -6.145 1.00 85.75 177 LYS A N 1
ATOM 1420 C CA . LYS A 1 177 ? -16.718 14.014 -4.727 1.00 85.75 177 LYS A CA 1
ATOM 1421 C C . LYS A 1 177 ? -15.788 12.933 -4.198 1.00 85.75 177 LYS A C 1
ATOM 1423 O O . LYS A 1 177 ? -15.531 11.953 -4.892 1.00 85.75 177 LYS A O 1
ATOM 1428 N N . LEU A 1 178 ? -15.301 13.132 -2.980 1.00 83.69 178 LEU A N 1
ATOM 1429 C CA . LEU A 1 178 ? -14.643 12.078 -2.230 1.00 83.69 178 LEU A CA 1
ATOM 1430 C C . LEU A 1 178 ? -15.724 11.183 -1.627 1.00 83.69 178 LEU A C 1
ATOM 1432 O O . LEU A 1 178 ? -16.648 11.680 -0.990 1.00 83.69 178 LEU A O 1
ATOM 1436 N N . GLU A 1 179 ? -15.585 9.884 -1.832 1.00 82.62 179 GLU A N 1
ATOM 1437 C CA . GLU A 1 179 ? -16.374 8.860 -1.163 1.00 82.62 179 GLU A CA 1
ATOM 1438 C C . GLU A 1 179 ? -15.410 8.072 -0.275 1.00 82.62 179 GLU A C 1
ATOM 1440 O O . GLU A 1 179 ? -14.403 7.554 -0.761 1.00 82.62 179 GLU A O 1
ATOM 1445 N N . ILE A 1 180 ? -15.667 8.076 1.031 1.00 77.88 180 ILE A N 1
ATOM 1446 C CA . ILE A 1 180 ? -14.919 7.284 2.008 1.00 77.88 180 ILE A CA 1
ATOM 1447 C C . ILE A 1 180 ? -15.794 6.070 2.307 1.00 77.88 180 ILE A C 1
ATOM 1449 O O . ILE A 1 180 ? -16.950 6.241 2.693 1.00 77.88 180 ILE A O 1
ATOM 1453 N N . ILE A 1 181 ? -15.246 4.881 2.061 1.00 68.12 181 ILE A N 1
ATOM 1454 C CA . ILE A 1 181 ? -15.920 3.586 2.187 1.00 68.12 181 ILE A CA 1
ATOM 1455 C C . ILE A 1 181 ? -15.234 2.780 3.287 1.00 68.12 181 ILE A C 1
ATOM 1457 O O . ILE A 1 181 ? -13.981 2.833 3.335 1.00 68.12 181 ILE A O 1
#

Sequence (181 aa):
MYIDRYTPVRGGRWSDRLRRLSIWTIVSNYFPIKLIKTEDLDPNRNYIFGYHPHGTATVGAGINFLTEATYFSTLFPGIRPHLMAIHSNFFFPFVRELFLSLGECSVSLESCQYFLNGSSGQGNAVVIVTGVGKPIHVNQIIDPSQTDIDQLHDQYLQAIEQLYNTNKANYGFENVKLEII

Foldseek 3Di:
DVVPLCCLLQAAQADQVLQADCVLLVLCVVVVAEDDDDDADDLQAEAEAEDDDDDPVPSNCCSQQLHCSRPNCVSHPNAHEAEEDDSVLCPDPVSNVSCSHSRYHHPDPSSVCNRHVQVSHGRYYYYYHDHDFDDDDDDDDPDDDPVSVVVSVVVVVVRVQVVCCVCCVVVPNNVDHDDDD

pLDDT: mean 89.04, std 8.21, range [56.19, 97.44]